Protein AF-A0A6P0F9R2-F1 (afdb_monomer)

Structure (mmCIF, N/CA/C/O backbone):
data_AF-A0A6P0F9R2-F1
#
_entry.id   AF-A0A6P0F9R2-F1
#
loop_
_atom_site.group_PDB
_atom_site.id
_atom_site.type_symbol
_atom_site.label_atom_id
_atom_site.label_alt_id
_atom_site.label_comp_id
_atom_site.label_asym_id
_atom_site.label_entity_id
_atom_site.label_seq_id
_atom_site.pdbx_PDB_ins_code
_atom_site.Cartn_x
_atom_site.Cartn_y
_atom_site.Cartn_z
_atom_site.occupancy
_atom_site.B_iso_or_equiv
_atom_site.auth_seq_id
_atom_site.auth_comp_id
_atom_site.auth_asym_id
_atom_site.auth_atom_id
_atom_site.pdbx_PDB_model_num
ATOM 1 N N . MET A 1 1 ? -50.402 -10.531 86.446 1.00 68.25 1 MET A N 1
ATOM 2 C CA . MET A 1 1 ? -49.318 -9.694 85.875 1.00 68.25 1 MET A CA 1
ATOM 3 C C . MET A 1 1 ? -48.440 -10.462 84.890 1.00 68.25 1 MET A C 1
ATOM 5 O O . MET A 1 1 ? -48.240 -9.962 83.794 1.00 68.25 1 MET A O 1
ATOM 9 N N . VAL A 1 2 ? -47.993 -11.680 85.220 1.00 80.75 2 VAL A N 1
ATOM 10 C CA . VAL A 1 2 ? -47.075 -12.491 84.389 1.00 80.75 2 VAL A CA 1
ATOM 11 C C . VAL A 1 2 ? -47.591 -12.776 82.965 1.00 80.75 2 VAL A C 1
ATOM 13 O O . VAL A 1 2 ? -46.871 -12.558 82.000 1.00 80.75 2 VAL A O 1
ATOM 16 N N . THR A 1 3 ? -48.858 -13.164 82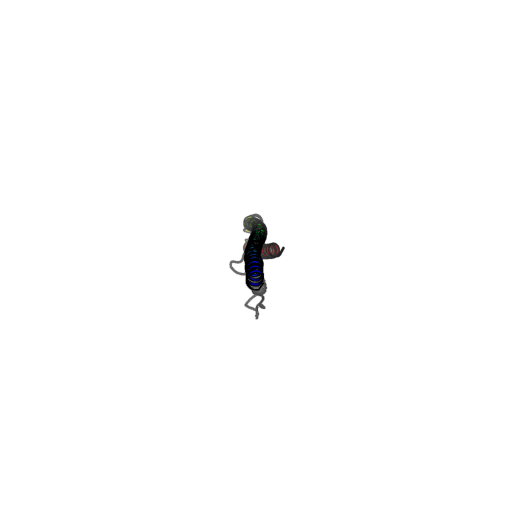.797 1.00 84.06 3 THR A N 1
ATOM 17 C CA . THR A 1 3 ? -49.457 -13.467 81.478 1.00 84.06 3 THR A CA 1
ATOM 18 C C . THR A 1 3 ? -49.502 -12.275 80.520 1.00 84.06 3 THR A C 1
ATOM 20 O O . THR A 1 3 ? -49.239 -12.437 79.334 1.00 84.06 3 THR A O 1
ATOM 23 N N . ARG A 1 4 ? -49.776 -11.059 81.015 1.00 82.69 4 ARG A N 1
ATOM 24 C CA . ARG A 1 4 ? -49.750 -9.839 80.182 1.00 82.69 4 ARG A CA 1
ATOM 25 C C . ARG A 1 4 ? -48.333 -9.503 79.707 1.00 82.69 4 ARG A C 1
ATOM 27 O O . ARG A 1 4 ? -48.173 -9.037 78.585 1.00 82.69 4 ARG A O 1
ATOM 34 N N . LEU A 1 5 ? -47.325 -9.774 80.539 1.00 85.88 5 LEU A N 1
ATOM 35 C CA . LEU A 1 5 ? -45.916 -9.564 80.203 1.00 85.88 5 LEU A CA 1
ATOM 36 C C . LEU A 1 5 ? -45.458 -10.514 79.083 1.00 85.88 5 LEU A C 1
ATOM 38 O O . LEU A 1 5 ? -44.793 -10.088 78.146 1.00 85.88 5 LEU A O 1
ATOM 42 N N . ILE A 1 6 ? -45.876 -11.783 79.147 1.00 89.12 6 ILE A N 1
ATOM 43 C CA . ILE A 1 6 ? -45.572 -12.800 78.127 1.00 89.12 6 ILE A CA 1
ATOM 44 C C . ILE A 1 6 ? -46.211 -12.439 76.779 1.00 89.12 6 ILE A C 1
ATOM 46 O O . ILE A 1 6 ? -45.550 -12.524 75.748 1.00 89.12 6 ILE A O 1
ATOM 50 N N . ILE A 1 7 ? -47.470 -11.987 76.779 1.00 90.19 7 ILE A N 1
ATOM 51 C CA . ILE A 1 7 ? -48.165 -11.565 75.551 1.00 90.19 7 ILE A CA 1
ATOM 52 C C . ILE A 1 7 ? -47.466 -10.356 74.912 1.00 90.19 7 ILE A C 1
ATOM 54 O O . ILE A 1 7 ? -47.269 -10.337 73.701 1.00 90.19 7 ILE A O 1
ATOM 58 N N . LEU A 1 8 ? -47.044 -9.371 75.712 1.00 92.06 8 LEU A N 1
ATOM 59 C CA . LEU A 1 8 ? -46.283 -8.216 75.222 1.00 92.06 8 LEU A CA 1
ATOM 60 C C . LEU A 1 8 ? -44.946 -8.627 74.594 1.00 92.06 8 LEU A C 1
ATOM 62 O O . LEU A 1 8 ? -44.629 -8.173 73.500 1.00 92.06 8 LEU A O 1
ATOM 66 N N . LEU A 1 9 ? -44.191 -9.518 75.241 1.00 92.19 9 LEU A N 1
ATOM 67 C CA . LEU A 1 9 ? -42.925 -10.022 74.700 1.00 92.19 9 LEU A CA 1
ATOM 68 C C . LEU A 1 9 ? -43.124 -10.808 73.397 1.00 92.19 9 LEU A C 1
ATOM 70 O O . LEU A 1 9 ? -42.348 -10.637 72.461 1.00 92.19 9 LEU A O 1
ATOM 74 N N . ALA A 1 10 ? -44.183 -11.616 73.305 1.00 91.50 10 ALA A N 1
ATOM 75 C CA . ALA A 1 10 ? -44.520 -12.343 72.084 1.00 91.50 10 ALA A CA 1
ATOM 76 C C . ALA A 1 10 ? -44.894 -11.394 70.931 1.00 91.50 10 ALA A C 1
ATOM 78 O O . ALA A 1 10 ? -44.430 -11.579 69.808 1.00 91.50 10 ALA A O 1
ATOM 79 N N . LEU A 1 11 ? -45.674 -10.343 71.207 1.00 93.00 11 LEU A N 1
ATOM 80 C CA . LEU A 1 11 ? -46.020 -9.325 70.211 1.00 93.00 11 LEU A CA 1
ATOM 81 C C . LEU A 1 11 ? -44.785 -8.561 69.726 1.00 93.00 11 LEU A C 1
ATOM 83 O O . LEU A 1 11 ? -44.636 -8.354 68.525 1.00 93.00 11 LEU A O 1
ATOM 87 N N . ILE A 1 12 ? -43.877 -8.195 70.635 1.00 93.38 12 ILE A N 1
ATOM 88 C CA . ILE A 1 12 ? -42.609 -7.542 70.282 1.00 93.38 12 ILE A CA 1
ATOM 89 C C . ILE A 1 12 ? -41.758 -8.464 69.403 1.00 93.38 12 ILE A C 1
ATOM 91 O O . ILE A 1 12 ? -41.246 -8.020 68.380 1.00 93.38 12 ILE A O 1
ATOM 95 N N . ALA A 1 13 ? -41.642 -9.748 69.752 1.00 93.00 13 ALA A N 1
ATOM 96 C CA . ALA A 1 13 ? -40.871 -10.712 68.969 1.00 93.00 13 ALA A CA 1
ATOM 97 C C . ALA A 1 13 ? -41.421 -10.883 67.543 1.00 93.00 13 ALA A C 1
ATOM 99 O O . ALA A 1 13 ? -40.647 -10.913 66.588 1.00 93.00 13 ALA A O 1
ATOM 100 N N . VAL A 1 14 ? -42.748 -10.935 67.384 1.00 93.88 14 VAL A N 1
ATOM 101 C CA . VAL A 1 14 ? -43.397 -10.999 66.064 1.00 93.88 14 VAL A CA 1
ATOM 102 C C . VAL A 1 14 ? -43.138 -9.726 65.257 1.00 93.88 14 VAL A C 1
ATOM 104 O O . VAL A 1 14 ? -42.833 -9.807 64.069 1.00 93.88 14 VAL A O 1
ATOM 107 N N . LEU A 1 15 ? -43.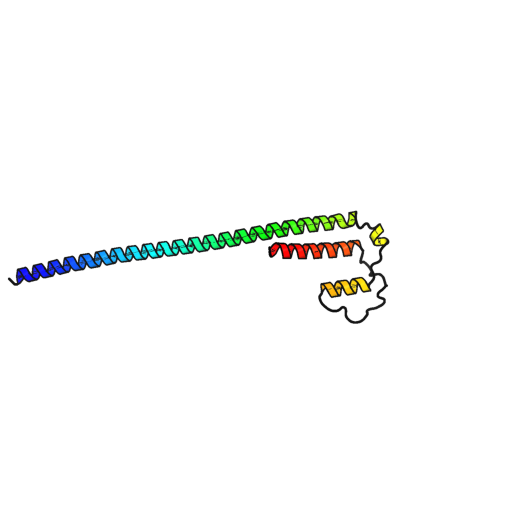219 -8.557 65.892 1.00 94.81 15 LEU A N 1
ATOM 108 C CA . LEU A 1 15 ? -43.036 -7.269 65.224 1.00 94.81 15 LEU A CA 1
ATOM 109 C C . LEU A 1 15 ? -41.582 -7.083 64.760 1.00 94.81 15 LEU A C 1
ATOM 111 O O . LEU A 1 15 ? -41.343 -6.724 63.610 1.00 94.81 15 LEU A O 1
ATOM 115 N N . VAL A 1 16 ? -40.612 -7.429 65.611 1.00 93.94 16 VAL A N 1
ATOM 116 C CA . VAL A 1 16 ? -39.181 -7.414 65.267 1.00 93.94 16 VAL A CA 1
ATOM 117 C C . VAL A 1 16 ? -38.865 -8.440 64.177 1.00 93.94 16 VAL A C 1
ATOM 119 O O . VAL A 1 16 ? -38.200 -8.102 63.201 1.00 93.94 16 VAL A O 1
ATOM 122 N N . GLY A 1 17 ? -39.376 -9.671 64.293 1.00 92.69 17 GLY A N 1
ATOM 123 C CA . GLY A 1 17 ? -39.189 -10.706 63.272 1.00 92.69 17 GLY A CA 1
ATOM 124 C C . GLY A 1 17 ? -39.763 -10.303 61.909 1.00 92.69 17 GLY A C 1
ATOM 125 O O . GLY A 1 17 ? -39.122 -10.527 60.883 1.00 92.69 17 GLY A O 1
ATOM 126 N N . GLY A 1 18 ? -40.929 -9.648 61.899 1.00 91.31 18 GLY A N 1
ATOM 127 C CA . GLY A 1 18 ? -41.546 -9.096 60.693 1.00 91.31 18 GLY A CA 1
ATOM 128 C C . GLY A 1 18 ? -40.704 -7.998 60.039 1.00 91.31 18 GLY A C 1
ATOM 129 O O . GLY A 1 18 ? -40.484 -8.049 58.828 1.00 91.31 18 GLY A O 1
ATOM 130 N N . CYS A 1 19 ? -40.177 -7.053 60.827 1.00 93.19 19 CYS A N 1
ATOM 131 C CA . CYS A 1 19 ? -39.286 -6.005 60.323 1.00 93.19 19 CYS A CA 1
ATOM 132 C C . CYS A 1 19 ? -37.999 -6.583 59.717 1.00 93.19 19 CYS A C 1
ATOM 134 O O . CYS A 1 19 ? -37.646 -6.224 58.598 1.00 93.19 19 CYS A O 1
ATOM 136 N N . VAL A 1 20 ? -37.340 -7.524 60.404 1.00 93.06 20 VAL A N 1
ATOM 137 C CA . VAL A 1 20 ? -36.103 -8.159 59.910 1.00 93.06 20 VAL A CA 1
ATOM 138 C C . VAL A 1 20 ? -36.354 -8.932 58.613 1.00 93.06 20 VAL A C 1
ATOM 140 O O . VAL A 1 20 ? -35.566 -8.836 57.674 1.00 93.06 20 VAL A O 1
ATOM 143 N N . TRP A 1 21 ? -37.467 -9.666 58.521 1.00 93.69 21 TRP A N 1
ATOM 144 C CA . TRP A 1 21 ? -37.830 -10.384 57.297 1.00 93.69 21 TRP A CA 1
ATOM 145 C C . TRP A 1 21 ? -38.107 -9.431 56.128 1.00 93.69 21 TRP A C 1
ATOM 147 O O . TRP A 1 21 ? -37.675 -9.683 55.001 1.00 93.69 21 TRP A O 1
ATOM 157 N N . GLN A 1 22 ? -38.799 -8.318 56.385 1.00 93.88 22 GLN A N 1
ATOM 158 C CA . GLN A 1 22 ? -39.059 -7.303 55.369 1.00 93.88 22 GLN A CA 1
ATOM 159 C C . GLN A 1 22 ? -37.762 -6.629 54.905 1.00 93.88 22 GLN A C 1
ATOM 161 O O . GLN A 1 22 ? -37.550 -6.511 53.698 1.00 93.88 22 GLN A O 1
ATOM 166 N N . GLU A 1 23 ? -36.882 -6.235 55.827 1.00 92.69 23 GLU A N 1
ATOM 167 C CA . GLU A 1 23 ? -35.576 -5.656 55.498 1.00 92.69 23 GLU A CA 1
ATOM 168 C C . GLU A 1 23 ? -34.717 -6.625 54.685 1.00 92.69 23 GLU A C 1
ATOM 170 O O . GLU A 1 23 ? -34.163 -6.227 53.663 1.00 92.69 23 GLU A O 1
ATOM 175 N N . GLN A 1 24 ? -34.668 -7.907 55.061 1.00 92.69 24 GLN A N 1
ATOM 176 C CA . GLN A 1 24 ? -33.954 -8.924 54.286 1.00 92.69 24 GLN A CA 1
ATOM 177 C C . GLN A 1 24 ? -34.511 -9.070 52.871 1.00 92.69 24 GLN A C 1
ATOM 179 O O . GLN A 1 24 ? -33.738 -9.128 51.918 1.00 92.69 24 GLN A O 1
ATOM 184 N N . ARG A 1 25 ? -35.839 -9.098 52.700 1.00 94.00 25 ARG A N 1
ATOM 185 C CA . ARG A 1 25 ? -36.447 -9.187 51.363 1.00 94.00 25 ARG A CA 1
ATOM 186 C C . ARG A 1 25 ? -36.164 -7.956 50.513 1.00 94.00 25 ARG A C 1
ATOM 188 O O . ARG A 1 25 ? -35.896 -8.096 49.322 1.00 94.00 25 ARG A O 1
ATOM 195 N N . VAL A 1 26 ? -36.235 -6.766 51.105 1.00 93.56 26 VAL A N 1
ATOM 196 C CA . VAL A 1 26 ? -35.939 -5.509 50.406 1.00 93.56 26 VAL A CA 1
ATOM 197 C C . VAL A 1 26 ? -34.460 -5.440 50.040 1.00 93.56 26 VAL A C 1
ATOM 199 O O . VAL A 1 26 ? -34.141 -5.102 48.904 1.00 93.56 26 VAL A O 1
ATOM 202 N N . SER A 1 27 ? -33.570 -5.818 50.957 1.00 92.06 27 SER A N 1
ATOM 203 C CA . SER A 1 27 ? -32.127 -5.844 50.724 1.00 92.06 27 SER A CA 1
ATOM 204 C C . SER A 1 27 ? -31.746 -6.853 49.640 1.00 92.06 27 SER A C 1
ATOM 206 O O . SER A 1 27 ? -31.005 -6.502 48.728 1.00 92.06 27 SER A O 1
ATOM 208 N N . ALA A 1 28 ? -32.320 -8.060 49.659 1.00 93.19 28 ALA A N 1
ATOM 209 C CA . ALA A 1 28 ? -32.119 -9.049 48.601 1.00 93.19 28 ALA A CA 1
ATOM 210 C C . ALA A 1 28 ? -32.600 -8.524 47.235 1.00 93.19 28 ALA A C 1
ATOM 212 O O . ALA A 1 28 ? -31.869 -8.587 46.253 1.00 93.19 28 ALA A O 1
ATOM 213 N N . ALA A 1 29 ? -33.785 -7.904 47.178 1.00 91.62 29 ALA A N 1
ATOM 214 C CA . ALA A 1 29 ? -34.297 -7.313 45.940 1.00 91.62 29 ALA A CA 1
ATOM 215 C C . ALA A 1 29 ? -33.442 -6.133 45.435 1.00 91.62 29 ALA A C 1
ATOM 217 O O . ALA A 1 29 ? -33.338 -5.913 44.228 1.00 91.62 29 ALA A O 1
ATOM 218 N N . GLN A 1 30 ? -32.838 -5.357 46.340 1.00 93.81 30 GLN A N 1
ATOM 219 C CA . GLN A 1 30 ? -31.889 -4.298 45.988 1.00 93.81 30 GLN A CA 1
ATOM 220 C C . GLN A 1 30 ? -30.591 -4.884 45.429 1.00 93.81 30 GLN A C 1
ATOM 222 O O . GLN A 1 30 ? -30.146 -4.438 44.376 1.00 93.81 30 GLN A O 1
ATOM 227 N N . GLN A 1 31 ? -30.042 -5.923 46.062 1.00 93.62 31 GLN A N 1
ATOM 228 C CA . GLN A 1 31 ? -28.849 -6.624 45.581 1.00 93.62 31 GLN A CA 1
ATOM 229 C C . GLN A 1 31 ? -29.066 -7.233 44.192 1.00 93.62 31 GLN A C 1
ATOM 231 O O . GLN A 1 31 ? -28.227 -7.044 43.315 1.00 93.62 31 GLN A O 1
ATOM 236 N N . ASP A 1 32 ? -30.210 -7.879 43.954 1.00 93.38 32 ASP A N 1
ATOM 237 C CA . ASP A 1 32 ? -30.557 -8.434 42.641 1.00 93.38 32 ASP A CA 1
ATOM 238 C C . ASP A 1 32 ? -30.672 -7.337 41.576 1.00 93.38 32 ASP A C 1
ATOM 240 O O . ASP A 1 32 ? -30.190 -7.491 40.451 1.00 93.38 32 ASP A O 1
ATOM 244 N N . ARG A 1 33 ? -31.279 -6.192 41.922 1.00 93.31 33 ARG A N 1
ATOM 245 C CA . ARG A 1 33 ? -31.345 -5.032 41.022 1.00 93.31 33 ARG A CA 1
ATOM 246 C C . ARG A 1 33 ? -29.965 -4.464 40.731 1.00 93.31 33 ARG A C 1
ATOM 248 O O . ARG A 1 33 ? -29.689 -4.150 39.576 1.00 93.31 33 ARG A O 1
ATOM 255 N N . ASP A 1 34 ? -29.117 -4.324 41.740 1.00 95.06 34 ASP A N 1
ATOM 256 C CA . ASP A 1 34 ? -27.769 -3.790 41.575 1.00 95.06 34 ASP A CA 1
ATOM 257 C C . ASP A 1 34 ? -26.903 -4.732 40.741 1.00 95.06 34 ASP A C 1
ATOM 259 O O . ASP A 1 34 ? -26.212 -4.268 39.832 1.00 95.06 34 ASP A O 1
ATOM 263 N N . ALA A 1 35 ? -27.009 -6.044 40.961 1.00 94.81 35 ALA A N 1
ATOM 264 C CA . ALA A 1 35 ? -26.361 -7.067 40.148 1.00 94.81 35 ALA A CA 1
ATOM 265 C C . ALA A 1 35 ? -26.855 -7.026 38.694 1.00 94.81 35 ALA A C 1
ATOM 267 O O . ALA A 1 35 ? -26.045 -7.014 37.768 1.00 94.81 35 ALA A O 1
ATOM 268 N N . ALA A 1 36 ? -28.168 -6.9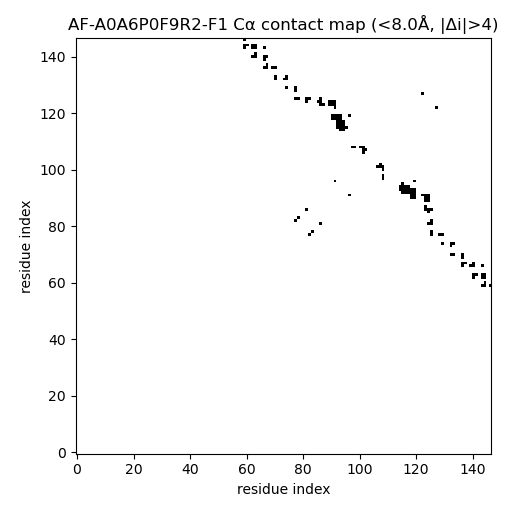10 38.470 1.00 94.06 36 ALA A N 1
ATOM 269 C CA . ALA A 1 36 ? -28.736 -6.781 37.129 1.00 94.06 36 ALA A CA 1
ATOM 270 C C . ALA A 1 36 ? -28.291 -5.484 36.430 1.00 94.06 36 ALA A C 1
ATOM 272 O O . ALA A 1 36 ? -27.980 -5.490 35.239 1.00 94.06 36 ALA A O 1
ATOM 273 N N . LEU A 1 37 ? -28.217 -4.366 37.161 1.00 95.75 37 LEU A N 1
ATOM 274 C CA . LEU A 1 37 ? -27.710 -3.096 36.639 1.00 95.75 37 LEU A CA 1
ATOM 275 C C . LEU A 1 37 ? -26.211 -3.168 36.333 1.00 95.75 37 LEU A C 1
ATOM 277 O O . LEU A 1 37 ? -25.772 -2.596 35.337 1.00 95.75 37 LEU A O 1
ATOM 281 N N . GLN A 1 38 ? -25.422 -3.861 37.155 1.00 94.00 38 GLN A N 1
ATOM 282 C CA . GLN A 1 38 ? -24.003 -4.101 36.892 1.00 94.00 38 GLN A CA 1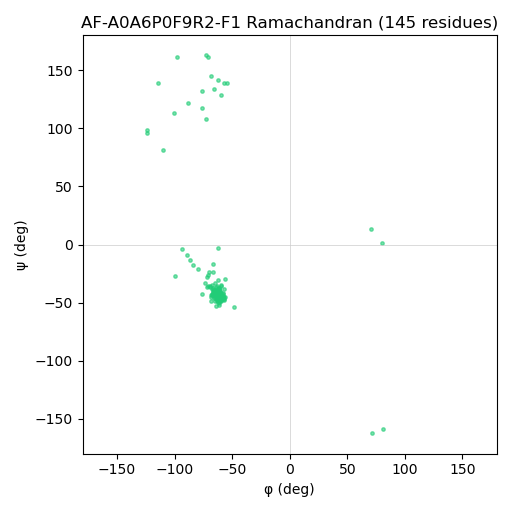
ATOM 283 C C . GLN A 1 38 ? -23.805 -4.970 35.649 1.00 94.00 38 GLN A C 1
ATOM 285 O O . GLN A 1 38 ? -23.060 -4.561 34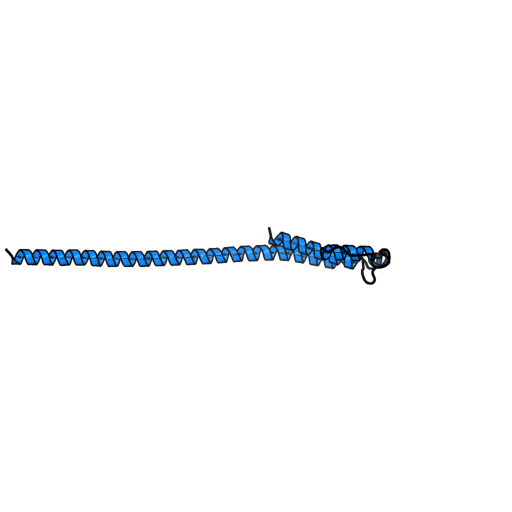.762 1.00 94.00 38 GLN A O 1
ATOM 290 N N . ALA A 1 39 ? -24.520 -6.091 35.537 1.00 94.06 39 ALA A N 1
ATOM 291 C CA . ALA A 1 39 ? -24.472 -6.966 34.368 1.00 94.06 39 ALA A CA 1
ATOM 292 C C . ALA A 1 39 ? -24.899 -6.226 33.091 1.00 94.06 39 ALA A C 1
ATOM 294 O O . ALA A 1 39 ? -24.247 -6.335 32.056 1.00 94.06 39 ALA A O 1
ATOM 295 N N . LYS A 1 40 ? -25.948 -5.394 33.174 1.00 95.19 40 LYS A N 1
ATOM 296 C CA . LYS A 1 40 ? -26.368 -4.539 32.059 1.00 95.19 40 LYS A CA 1
ATOM 297 C C . LYS A 1 40 ? -25.263 -3.562 31.650 1.00 95.19 40 LYS A C 1
ATOM 299 O O . LYS A 1 40 ? -24.965 -3.462 30.465 1.00 95.19 40 LYS A O 1
ATOM 304 N N . ARG A 1 41 ? -24.645 -2.860 32.608 1.00 93.69 41 ARG A N 1
ATOM 305 C CA . ARG A 1 41 ? -23.543 -1.921 32.328 1.00 93.69 41 ARG A CA 1
ATOM 306 C C . ARG A 1 41 ? -22.335 -2.622 31.711 1.00 93.69 41 ARG A C 1
ATOM 308 O O . ARG A 1 41 ? -21.723 -2.065 30.809 1.00 93.69 41 ARG A O 1
ATOM 315 N N . GLN A 1 42 ? -22.005 -3.826 32.177 1.00 93.00 42 GLN A N 1
ATOM 316 C CA . GLN A 1 42 ? -20.935 -4.641 31.598 1.00 93.00 42 GLN A CA 1
ATOM 317 C C . GLN A 1 42 ? -21.254 -5.021 30.150 1.00 93.00 42 GLN A C 1
ATOM 319 O O . GLN A 1 42 ? -20.442 -4.760 29.271 1.00 93.00 42 GLN A O 1
ATOM 324 N N . ALA A 1 43 ? -22.463 -5.518 29.880 1.00 91.94 43 ALA A N 1
ATOM 325 C CA . ALA A 1 43 ? -22.888 -5.862 28.525 1.00 91.94 43 ALA A CA 1
ATOM 326 C C . ALA A 1 43 ? -22.923 -4.641 27.583 1.00 91.94 43 ALA A C 1
ATOM 328 O O . ALA A 1 43 ? -22.545 -4.741 26.416 1.00 91.94 43 ALA A O 1
ATOM 329 N N . GLU A 1 44 ? -23.357 -3.474 28.070 1.00 93.62 44 GLU A N 1
ATOM 330 C CA . GLU A 1 44 ? -23.314 -2.221 27.304 1.00 93.62 44 GLU A CA 1
ATOM 331 C C . GLU A 1 44 ? -21.871 -1.795 27.004 1.00 93.62 44 GLU A C 1
ATOM 333 O O . GLU A 1 44 ? -21.568 -1.473 25.857 1.00 93.62 44 GLU A O 1
ATOM 338 N N . ALA A 1 45 ? -20.972 -1.869 27.990 1.00 89.38 45 ALA A N 1
ATOM 339 C CA . ALA A 1 45 ? -19.558 -1.552 27.807 1.00 89.38 45 ALA A CA 1
ATOM 340 C C . ALA A 1 45 ? -18.859 -2.512 26.828 1.00 89.38 45 ALA A C 1
ATOM 342 O O . ALA A 1 45 ? -18.104 -2.064 25.966 1.00 89.38 45 ALA A O 1
ATOM 343 N N . GLU A 1 46 ? -19.133 -3.817 26.912 1.00 89.81 46 GLU A N 1
ATOM 344 C CA . GLU A 1 46 ? -18.617 -4.824 25.976 1.00 89.81 46 GLU A CA 1
ATOM 345 C C . GLU A 1 46 ? -19.119 -4.577 24.552 1.00 89.81 46 GLU A C 1
ATOM 347 O O . GLU A 1 46 ? -18.330 -4.564 23.605 1.00 89.81 46 GLU A O 1
ATOM 352 N N . ARG A 1 47 ? -20.423 -4.314 24.391 1.00 90.75 47 ARG A N 1
ATOM 353 C CA . ARG A 1 47 ? -21.021 -3.975 23.093 1.00 90.75 47 ARG A CA 1
ATOM 354 C C . ARG A 1 47 ? -20.387 -2.718 22.504 1.00 90.75 47 ARG A C 1
ATOM 356 O O . ARG A 1 47 ? -20.060 -2.698 21.319 1.00 90.75 47 ARG A O 1
ATOM 363 N N . ASP A 1 48 ? -20.241 -1.667 23.303 1.00 88.19 48 ASP A N 1
ATOM 364 C CA . ASP A 1 48 ? -19.709 -0.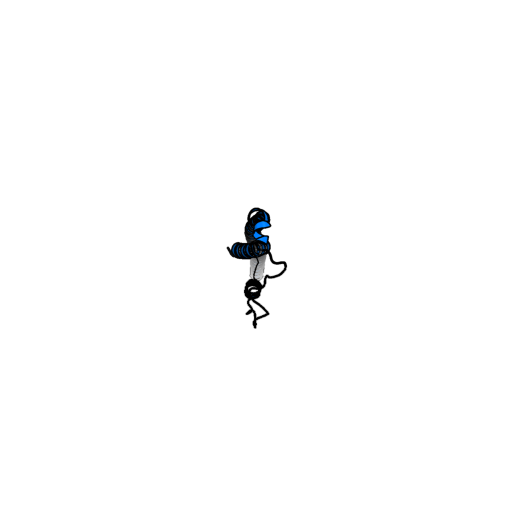387 22.837 1.00 88.19 48 ASP A CA 1
ATOM 365 C C . ASP A 1 48 ? -18.218 -0.504 22.491 1.00 88.19 48 ASP A C 1
ATOM 367 O O . ASP A 1 48 ? -17.783 0.028 21.468 1.00 88.19 48 ASP A O 1
ATOM 371 N N . SER A 1 49 ? -17.459 -1.296 23.255 1.00 74.38 49 SER A N 1
ATOM 372 C CA . SER A 1 49 ? -16.079 -1.667 22.928 1.00 74.38 49 SER A CA 1
ATOM 373 C C . SER A 1 49 ? -15.987 -2.432 21.600 1.00 74.38 49 SER A C 1
ATOM 375 O O . SER A 1 49 ? -15.223 -2.043 20.712 1.00 74.38 49 SER A O 1
ATOM 377 N N . ALA A 1 50 ? -16.822 -3.458 21.400 1.00 76.25 50 ALA A N 1
ATOM 378 C CA . ALA A 1 50 ? -16.857 -4.238 20.162 1.00 76.25 50 ALA A CA 1
ATOM 379 C C . ALA A 1 50 ? -17.249 -3.383 18.943 1.00 76.25 50 ALA A C 1
ATOM 381 O O . ALA A 1 50 ? -16.664 -3.506 17.861 1.00 76.25 50 ALA A O 1
ATOM 382 N N . ARG A 1 51 ? -18.209 -2.468 19.117 1.00 74.81 51 ARG A N 1
ATOM 383 C CA . ARG A 1 51 ? -18.636 -1.529 18.073 1.00 74.81 51 ARG A CA 1
ATOM 384 C C . ARG A 1 51 ? -17.533 -0.532 17.720 1.00 74.81 51 ARG A C 1
ATOM 386 O O . ARG A 1 51 ? -17.311 -0.272 16.535 1.00 74.81 51 ARG A O 1
ATOM 393 N N . GLY A 1 52 ? -16.834 -0.008 18.727 1.00 72.62 52 GLY A N 1
ATOM 394 C CA . GLY A 1 52 ? -15.675 0.864 18.549 1.00 72.62 52 GLY A CA 1
ATOM 395 C C . GLY A 1 52 ? -14.559 0.164 17.775 1.00 72.62 52 GLY A C 1
ATOM 396 O O . GLY A 1 52 ? -14.095 0.687 16.766 1.00 72.62 52 GLY A O 1
ATOM 397 N N . SER A 1 53 ? -14.207 -1.061 18.179 1.00 67.62 53 SER A N 1
ATOM 398 C CA . SER A 1 53 ? -13.205 -1.883 17.492 1.00 67.62 53 SER A CA 1
ATOM 399 C C . SER A 1 53 ? -13.575 -2.139 16.028 1.00 67.62 53 SER A C 1
ATOM 401 O O . SER A 1 53 ? -12.756 -1.908 15.143 1.00 67.62 53 SER A O 1
ATOM 403 N N . THR A 1 54 ? -14.827 -2.517 15.752 1.00 72.06 54 THR A N 1
ATOM 404 C CA . THR A 1 54 ? -15.294 -2.772 14.378 1.00 72.06 54 THR A CA 1
ATOM 405 C C . THR A 1 54 ? -15.228 -1.511 13.514 1.00 72.06 54 THR A C 1
ATOM 407 O O . THR A 1 54 ? -14.758 -1.571 12.384 1.00 72.06 54 THR A O 1
ATOM 410 N N . THR A 1 55 ? -15.645 -0.359 14.049 1.00 70.44 55 THR A N 1
ATOM 411 C CA . THR A 1 55 ? -15.630 0.919 13.312 1.00 70.44 55 THR A CA 1
ATOM 412 C C . THR A 1 55 ? -14.211 1.325 12.921 1.00 70.44 55 THR A C 1
ATOM 414 O O . THR A 1 55 ? -13.969 1.688 11.772 1.00 70.44 55 THR A O 1
ATOM 417 N N . VAL A 1 56 ? -13.262 1.214 13.857 1.00 69.31 56 VAL A N 1
ATOM 418 C CA . VAL A 1 56 ? -11.842 1.488 13.591 1.00 69.31 56 VAL A CA 1
ATOM 419 C C . VAL A 1 56 ? -11.296 0.516 12.546 1.00 69.31 56 VAL A C 1
ATOM 421 O O . VAL A 1 56 ? -10.572 0.936 11.644 1.00 69.31 56 VAL A O 1
ATOM 424 N N . VAL A 1 57 ? -11.683 -0.764 12.630 1.00 70.12 57 VAL A N 1
ATOM 425 C CA . VAL A 1 57 ? -11.258 -1.782 11.666 1.00 70.12 57 VAL A CA 1
ATOM 426 C C . VAL A 1 57 ? -11.723 -1.461 10.253 1.00 70.12 57 VAL A C 1
ATOM 428 O O . VAL A 1 57 ? -10.908 -1.432 9.334 1.00 70.12 57 VAL A O 1
ATOM 431 N N . THR A 1 58 ? -13.009 -1.168 10.074 1.00 74.31 58 THR A N 1
ATOM 432 C CA . THR A 1 58 ? -13.554 -0.814 8.760 1.00 74.31 58 THR A CA 1
ATOM 433 C C . THR A 1 58 ? -12.875 0.433 8.195 1.00 74.31 58 THR A C 1
ATOM 435 O O . THR A 1 58 ? -12.439 0.420 7.047 1.00 74.31 58 THR A O 1
ATOM 438 N N . GLN A 1 59 ? -12.684 1.475 9.011 1.00 67.75 59 GLN A N 1
ATOM 439 C CA . GLN A 1 59 ? -12.093 2.729 8.545 1.00 67.75 59 GLN A CA 1
ATOM 440 C C . GLN A 1 59 ? -10.662 2.558 8.013 1.00 67.75 59 GLN A C 1
ATOM 442 O O . GLN A 1 59 ? -10.333 3.128 6.971 1.00 67.75 59 GLN A O 1
ATOM 447 N N . TYR A 1 60 ? -9.797 1.791 8.690 1.00 72.56 60 TYR A N 1
ATOM 448 C CA . TYR A 1 60 ? -8.438 1.594 8.174 1.00 72.56 60 TYR A CA 1
ATOM 449 C C . TYR A 1 60 ? -8.429 0.710 6.920 1.00 72.56 60 TYR A C 1
ATOM 451 O O . TYR A 1 60 ? -7.624 0.959 6.020 1.00 72.56 60 TYR A O 1
ATOM 459 N N . VAL A 1 61 ? -9.308 -0.301 6.832 1.00 78.12 61 VAL A N 1
ATOM 460 C CA . VAL A 1 61 ? -9.408 -1.175 5.649 1.00 78.12 61 VAL A CA 1
ATOM 461 C C . VAL A 1 61 ? -9.777 -0.351 4.417 1.00 78.12 61 VAL A C 1
ATOM 463 O O . VAL A 1 61 ? -9.104 -0.472 3.392 1.00 78.12 61 VAL A O 1
ATOM 466 N N . ASP A 1 62 ? -10.756 0.547 4.542 1.00 82.75 62 ASP A N 1
ATOM 467 C CA . ASP A 1 62 ? -11.195 1.417 3.447 1.00 82.75 62 ASP A CA 1
ATOM 468 C C . ASP A 1 62 ? -10.055 2.323 2.950 1.00 82.75 62 ASP A C 1
ATOM 470 O O . ASP A 1 62 ? -9.802 2.424 1.746 1.00 82.75 62 ASP A O 1
ATOM 474 N N . ARG A 1 63 ? -9.290 2.941 3.865 1.00 85.56 63 ARG A N 1
ATOM 475 C CA . ARG A 1 63 ? -8.138 3.785 3.486 1.00 85.56 63 ARG A CA 1
ATOM 476 C C . ARG A 1 63 ? -7.046 2.996 2.767 1.00 85.56 63 ARG A C 1
ATOM 478 O O . ARG A 1 63 ? -6.462 3.492 1.805 1.00 85.56 63 ARG A O 1
ATOM 485 N N . VAL A 1 64 ? -6.764 1.772 3.214 1.00 91.62 64 VAL A N 1
ATOM 486 C CA . VAL A 1 64 ? -5.779 0.894 2.564 1.00 91.62 64 VAL A CA 1
ATOM 487 C C . VAL A 1 64 ? -6.241 0.486 1.170 1.00 91.62 64 VAL A C 1
ATOM 489 O O . VAL A 1 64 ? -5.423 0.445 0.249 1.00 91.62 64 VAL A O 1
ATOM 492 N N . GLN A 1 65 ? -7.532 0.197 0.997 1.00 92.06 65 GLN A N 1
ATOM 493 C CA . GLN A 1 65 ? -8.086 -0.183 -0.298 1.00 92.06 65 GLN A CA 1
ATOM 494 C C . GLN A 1 65 ? -7.912 0.938 -1.329 1.00 92.06 65 GLN A C 1
ATOM 496 O O . GLN A 1 65 ? -7.398 0.671 -2.414 1.00 92.06 65 GLN A O 1
ATOM 501 N N . ILE A 1 66 ? -8.220 2.188 -0.965 1.00 94.06 66 ILE A N 1
ATOM 502 C CA . ILE A 1 66 ? -8.033 3.355 -1.846 1.00 94.06 66 ILE A CA 1
ATOM 503 C C . ILE A 1 66 ? -6.576 3.463 -2.322 1.00 94.06 66 ILE A C 1
ATOM 505 O O . ILE A 1 66 ? -6.315 3.654 -3.510 1.00 94.06 66 ILE A O 1
ATOM 509 N N . VAL A 1 67 ? -5.609 3.296 -1.413 1.00 95.75 67 VAL A N 1
ATOM 510 C CA . VAL A 1 67 ? -4.180 3.331 -1.767 1.00 95.75 67 VAL A CA 1
ATOM 511 C C . VAL A 1 67 ? -3.816 2.209 -2.741 1.00 95.75 67 VAL A C 1
ATOM 513 O O . VAL A 1 67 ? -3.097 2.445 -3.712 1.00 95.75 67 VAL A O 1
ATOM 516 N N . ARG A 1 68 ? -4.316 0.989 -2.515 1.00 95.00 68 ARG A N 1
ATOM 517 C CA . ARG A 1 68 ? -4.041 -0.153 -3.401 1.00 95.00 68 ARG A CA 1
ATOM 518 C C . ARG A 1 68 ? -4.667 0.013 -4.782 1.00 95.00 68 ARG A C 1
ATOM 520 O O . ARG A 1 68 ? -4.045 -0.365 -5.770 1.00 95.00 68 ARG A O 1
ATOM 527 N N . GLU A 1 69 ? -5.863 0.586 -4.866 1.00 97.25 69 GLU A N 1
ATOM 528 C CA . GLU A 1 69 ? -6.524 0.890 -6.139 1.00 97.25 69 GLU A CA 1
ATOM 529 C C . GLU A 1 69 ? -5.754 1.949 -6.941 1.00 97.25 69 GLU A C 1
ATOM 531 O O . GLU A 1 69 ? -5.565 1.790 -8.153 1.00 97.25 69 GLU A O 1
ATOM 536 N N . ALA A 1 70 ? -5.238 2.982 -6.267 1.00 96.75 70 ALA A N 1
ATOM 537 C CA . ALA A 1 70 ? -4.357 3.970 -6.885 1.00 96.75 70 ALA A CA 1
ATOM 538 C C . ALA A 1 70 ? -3.055 3.324 -7.394 1.00 96.75 70 ALA A C 1
ATOM 540 O O . ALA A 1 70 ? -2.690 3.516 -8.553 1.00 96.75 70 ALA A O 1
ATOM 541 N N . GLY A 1 71 ? -2.408 2.486 -6.575 1.00 97.25 71 GLY A N 1
ATOM 542 C CA . GLY A 1 71 ? -1.219 1.725 -6.975 1.00 97.25 71 GLY A CA 1
ATOM 543 C C . GLY A 1 71 ? -1.466 0.838 -8.198 1.00 97.25 71 GLY A C 1
ATOM 544 O O . GLY A 1 71 ? -0.730 0.905 -9.177 1.00 97.25 71 GLY A O 1
ATOM 545 N N . ALA A 1 72 ? -2.569 0.084 -8.208 1.00 97.69 72 ALA A N 1
ATOM 546 C CA . ALA A 1 72 ? -2.950 -0.755 -9.344 1.00 97.69 72 ALA A CA 1
ATOM 547 C C . ALA A 1 72 ? -3.217 0.052 -10.625 1.00 97.69 72 ALA A C 1
ATOM 549 O O . ALA A 1 72 ? -3.013 -0.453 -11.729 1.00 97.69 72 ALA A O 1
ATOM 550 N N . THR A 1 73 ? -3.697 1.289 -10.499 1.00 98.19 73 THR A N 1
ATOM 551 C CA . THR A 1 73 ? -3.868 2.197 -11.640 1.00 98.19 73 THR A CA 1
ATOM 552 C C . THR A 1 73 ? -2.513 2.610 -12.204 1.00 98.19 73 THR A C 1
ATOM 554 O O . THR A 1 73 ? -2.278 2.413 -13.394 1.00 98.19 73 THR A O 1
ATOM 557 N N . ILE A 1 74 ? -1.586 3.045 -11.346 1.00 97.62 74 ILE A N 1
ATOM 558 C CA . ILE A 1 74 ? -0.217 3.406 -11.743 1.00 97.62 74 ILE A CA 1
ATOM 559 C C . ILE A 1 74 ? 0.468 2.228 -12.444 1.00 97.62 74 ILE A C 1
ATOM 561 O O . ILE A 1 74 ? 0.991 2.395 -13.542 1.00 97.62 74 ILE A O 1
ATOM 565 N N . THR A 1 75 ? 0.399 1.018 -11.881 1.00 97.38 75 THR A N 1
ATOM 566 C CA . THR A 1 75 ? 1.018 -0.175 -12.482 1.00 97.38 75 THR A CA 1
ATOM 567 C C . THR A 1 75 ? 0.474 -0.478 -13.886 1.00 97.38 75 THR A C 1
ATOM 569 O O . THR A 1 75 ? 1.233 -0.885 -14.766 1.00 97.38 75 THR A O 1
ATOM 572 N N . ARG A 1 76 ? -0.819 -0.231 -14.148 1.00 97.88 76 ARG A N 1
ATOM 573 C CA . ARG A 1 76 ? -1.414 -0.378 -15.494 1.00 97.88 76 ARG A CA 1
ATOM 574 C C . ARG A 1 76 ? -0.964 0.704 -16.473 1.00 97.88 76 ARG A C 1
ATOM 576 O O . ARG A 1 76 ? -0.935 0.453 -17.675 1.00 97.88 76 ARG A O 1
ATOM 583 N N . GLU A 1 77 ? -0.625 1.888 -15.978 1.00 97.88 77 GLU A N 1
ATOM 584 C CA . GLU A 1 77 ? -0.147 3.011 -16.785 1.00 97.88 77 GLU A CA 1
ATOM 585 C C . GLU A 1 77 ? 1.335 2.884 -17.168 1.00 97.88 77 GLU A C 1
ATOM 587 O O . GLU A 1 77 ? 1.758 3.460 -18.170 1.00 97.88 77 GLU A O 1
ATOM 592 N N . ILE A 1 78 ? 2.123 2.082 -16.442 1.00 98.06 78 ILE A N 1
ATOM 593 C CA . ILE A 1 78 ? 3.551 1.863 -16.728 1.00 98.06 78 ILE A CA 1
ATOM 594 C C . ILE A 1 78 ? 3.829 1.537 -18.201 1.00 98.06 78 ILE A C 1
ATOM 596 O O . ILE A 1 78 ? 4.618 2.265 -18.789 1.00 98.06 78 ILE A O 1
ATOM 600 N N . PRO A 1 79 ? 3.213 0.534 -18.857 1.00 96.38 79 PRO A N 1
ATOM 601 C CA . PRO A 1 79 ? 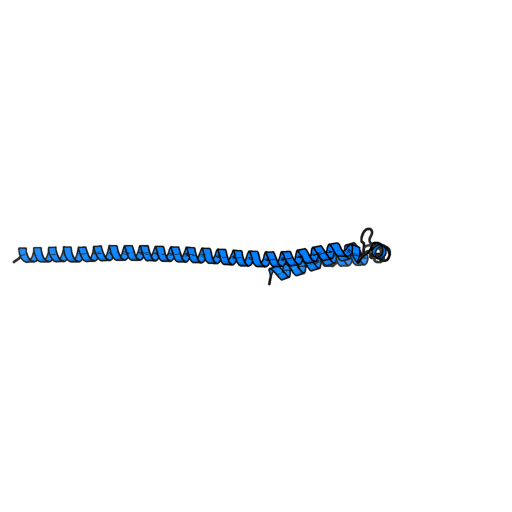3.519 0.237 -20.262 1.00 96.38 79 PRO A CA 1
ATOM 602 C C . PRO A 1 79 ? 3.095 1.346 -21.243 1.00 96.38 79 PRO A C 1
ATOM 604 O O . PRO A 1 79 ? 3.558 1.357 -22.386 1.00 96.38 79 PRO A O 1
ATOM 607 N N . ILE A 1 80 ? 2.225 2.273 -20.823 1.00 97.75 80 ILE A N 1
ATOM 608 C CA . ILE A 1 80 ? 1.799 3.428 -21.626 1.00 97.75 80 ILE A CA 1
ATOM 609 C C . ILE A 1 80 ? 2.909 4.487 -21.643 1.00 97.75 80 ILE A C 1
ATOM 611 O O . ILE A 1 80 ? 3.213 5.045 -22.698 1.00 97.75 80 ILE A O 1
ATOM 615 N N . TYR A 1 81 ? 3.542 4.738 -20.493 1.00 97.31 81 TYR A N 1
ATOM 616 C CA . TYR A 1 81 ? 4.548 5.797 -20.332 1.00 97.31 81 TYR A CA 1
ATOM 617 C C . TYR A 1 81 ? 5.999 5.294 -20.396 1.00 97.31 81 TYR A C 1
ATOM 619 O O . TYR A 1 81 ? 6.891 6.021 -20.832 1.00 97.31 81 TYR A O 1
ATOM 627 N N . VAL A 1 82 ? 6.238 4.034 -20.039 1.00 97.12 82 VAL A N 1
ATOM 628 C CA . VAL A 1 82 ? 7.501 3.301 -20.181 1.00 97.12 82 VAL A CA 1
ATOM 629 C C . VAL A 1 82 ? 7.310 2.247 -21.265 1.00 97.12 82 VAL A C 1
ATOM 631 O O . VAL A 1 82 ? 6.990 1.087 -21.025 1.00 97.12 82 VAL A O 1
ATOM 634 N N . THR A 1 83 ? 7.433 2.708 -22.505 1.00 97.50 83 THR A N 1
ATOM 635 C CA . THR A 1 83 ? 7.171 1.884 -23.691 1.00 97.50 83 THR A CA 1
ATOM 636 C C . THR A 1 83 ? 8.269 0.842 -23.928 1.00 97.50 83 THR A C 1
ATOM 638 O O . THR A 1 83 ? 9.411 1.022 -23.509 1.00 97.50 83 THR A O 1
ATOM 641 N N . GLN A 1 84 ? 7.983 -0.174 -24.748 1.00 95.69 84 GLN A N 1
ATOM 642 C CA . GLN A 1 84 ? 8.998 -1.140 -25.206 1.00 95.69 84 GLN A CA 1
ATOM 643 C C . GLN A 1 84 ? 10.199 -0.477 -25.904 1.00 95.69 84 GLN A C 1
ATOM 645 O O . GLN A 1 84 ? 11.314 -0.987 -25.846 1.00 95.69 84 GLN A O 1
ATOM 650 N N . LYS A 1 85 ? 9.999 0.680 -26.556 1.00 97.38 85 LYS A N 1
ATOM 651 C CA . LYS A 1 85 ? 11.103 1.458 -27.136 1.00 97.38 85 LYS A CA 1
ATOM 652 C C . LYS A 1 85 ? 12.021 2.019 -26.048 1.00 97.38 85 LYS A C 1
ATOM 654 O O . LYS A 1 85 ? 13.229 2.046 -26.248 1.00 97.38 85 LYS A O 1
ATOM 659 N N . ALA A 1 86 ? 11.457 2.476 -24.930 1.00 96.38 86 ALA A N 1
ATOM 660 C CA . ALA A 1 86 ? 12.235 2.944 -23.787 1.00 96.38 86 ALA A CA 1
ATOM 661 C C . ALA A 1 86 ? 12.983 1.780 -23.121 1.00 96.38 86 ALA A C 1
ATOM 663 O O . ALA A 1 86 ? 14.173 1.916 -22.854 1.00 96.38 86 ALA A O 1
ATOM 664 N N . ASP A 1 87 ? 12.328 0.625 -22.961 1.00 95.81 87 ASP A N 1
ATOM 665 C CA . ASP A 1 87 ? 12.970 -0.600 -22.467 1.00 95.81 87 ASP A CA 1
ATOM 666 C C . ASP A 1 87 ? 14.154 -1.024 -23.347 1.00 95.81 87 ASP A C 1
ATOM 668 O O . ASP A 1 87 ? 15.230 -1.320 -22.841 1.00 95.81 87 ASP A O 1
ATOM 672 N N . ALA A 1 88 ? 13.991 -1.002 -24.672 1.00 94.50 88 ALA A N 1
ATOM 673 C CA . ALA A 1 88 ? 15.061 -1.356 -25.605 1.00 94.50 88 ALA A CA 1
ATOM 674 C C . ALA A 1 88 ? 16.193 -0.314 -25.662 1.00 94.50 88 ALA A C 1
ATOM 676 O O . ALA A 1 88 ? 17.324 -0.649 -26.009 1.00 94.50 88 ALA A O 1
ATOM 677 N N . ALA A 1 89 ? 15.898 0.951 -25.354 1.00 95.44 89 ALA A N 1
ATOM 678 C CA . ALA A 1 89 ? 16.878 2.034 -25.355 1.00 95.44 89 ALA A CA 1
ATOM 679 C C . ALA A 1 89 ? 17.675 2.134 -24.042 1.00 95.44 89 ALA A C 1
ATOM 681 O O . ALA A 1 89 ? 18.718 2.786 -24.023 1.00 95.44 89 ALA A O 1
ATOM 682 N N . CYS A 1 90 ? 17.197 1.519 -22.955 1.00 94.50 90 CYS A N 1
ATOM 683 C CA . CYS A 1 90 ? 17.795 1.615 -21.627 1.00 94.50 90 CYS A CA 1
ATOM 684 C C . CYS A 1 90 ? 18.120 0.223 -21.074 1.00 94.50 90 CYS A C 1
ATOM 686 O O . CYS A 1 90 ? 17.263 -0.466 -20.525 1.00 94.50 90 CYS A O 1
ATOM 688 N N . ALA A 1 91 ? 19.384 -0.181 -21.202 1.00 94.56 91 ALA A N 1
ATOM 689 C CA . ALA A 1 91 ? 19.884 -1.379 -20.544 1.00 94.56 91 ALA A CA 1
ATOM 690 C C . ALA A 1 91 ? 20.107 -1.110 -19.050 1.00 94.56 91 ALA A C 1
ATOM 692 O O . ALA A 1 91 ? 20.741 -0.121 -18.679 1.00 94.56 91 ALA A O 1
ATOM 693 N N . ILE A 1 92 ? 19.615 -2.009 -18.200 1.00 97.19 92 ILE A N 1
ATOM 694 C CA . ILE A 1 92 ? 19.795 -1.928 -16.750 1.00 97.19 92 ILE A CA 1
ATOM 695 C C . ILE A 1 92 ? 21.098 -2.640 -16.366 1.00 97.19 92 ILE A C 1
ATOM 697 O O . ILE A 1 92 ? 21.215 -3.834 -16.645 1.00 97.19 92 ILE A O 1
ATOM 701 N N . PRO A 1 93 ? 22.064 -1.972 -15.710 1.00 96.56 93 PRO A N 1
ATOM 702 C CA . PRO A 1 93 ? 23.311 -2.614 -15.298 1.00 96.56 93 PRO A CA 1
ATOM 703 C C . PRO A 1 93 ? 23.110 -3.653 -14.186 1.00 96.56 93 PRO A C 1
ATOM 705 O O . PRO A 1 93 ? 22.324 -3.450 -13.255 1.00 96.56 93 PRO A O 1
ATOM 708 N N . ALA A 1 94 ? 23.884 -4.736 -14.214 1.00 95.00 94 ALA A N 1
ATOM 709 C CA . ALA A 1 94 ? 23.895 -5.764 -13.173 1.00 95.00 94 ALA A CA 1
ATOM 710 C C . ALA A 1 94 ? 24.272 -5.190 -11.797 1.00 95.00 94 ALA A C 1
ATOM 712 O O . ALA A 1 94 ? 23.706 -5.586 -10.775 1.00 95.00 94 ALA A O 1
ATOM 713 N N . GLY A 1 95 ? 25.174 -4.202 -11.764 1.00 95.19 95 GLY A N 1
ATOM 714 C CA . GLY A 1 95 ? 25.538 -3.484 -10.545 1.00 95.19 95 GLY A CA 1
ATOM 715 C C . GLY A 1 95 ? 24.363 -2.730 -9.911 1.00 95.19 95 GLY A C 1
ATOM 716 O O . GLY A 1 95 ? 24.235 -2.732 -8.685 1.00 95.19 95 GLY A O 1
ATOM 717 N N . PHE A 1 96 ? 23.476 -2.146 -10.729 1.00 95.75 96 PHE A N 1
ATOM 718 C CA . PHE A 1 96 ? 22.256 -1.487 -10.250 1.00 95.75 96 PHE A CA 1
ATOM 719 C C . PHE A 1 96 ? 21.320 -2.495 -9.581 1.00 95.75 96 PHE A C 1
ATOM 721 O O . PHE A 1 96 ? 20.947 -2.295 -8.427 1.00 95.75 96 PHE A O 1
ATOM 728 N N . VAL A 1 97 ? 20.993 -3.595 -10.272 1.00 95.31 97 VAL A N 1
ATOM 729 C CA . VAL A 1 97 ? 20.079 -4.632 -9.755 1.00 95.31 97 VAL A CA 1
ATOM 730 C C . VAL A 1 97 ? 20.602 -5.193 -8.439 1.00 95.31 97 VAL A C 1
ATOM 732 O O . VAL A 1 97 ? 19.880 -5.272 -7.452 1.00 95.31 97 VAL A O 1
ATOM 735 N N . ARG A 1 98 ? 21.903 -5.473 -8.378 1.00 94.62 98 ARG A N 1
ATOM 736 C CA . ARG A 1 98 ? 22.552 -5.976 -7.171 1.00 94.62 98 ARG A CA 1
ATOM 737 C C . ARG A 1 98 ? 22.410 -5.033 -5.970 1.00 94.62 98 ARG A C 1
ATOM 739 O O . ARG A 1 98 ? 22.172 -5.500 -4.858 1.00 94.62 98 ARG A O 1
ATOM 746 N N . LEU A 1 99 ? 22.596 -3.725 -6.159 1.00 95.25 99 LEU A N 1
ATOM 747 C CA . LEU A 1 99 ? 22.419 -2.753 -5.072 1.00 95.25 99 LEU A CA 1
ATOM 748 C C . LEU A 1 99 ? 20.945 -2.559 -4.710 1.00 95.25 99 LEU A C 1
ATOM 750 O O . LEU A 1 99 ? 20.629 -2.413 -3.531 1.00 95.25 99 LEU A O 1
ATOM 754 N N . HIS A 1 100 ? 20.058 -2.594 -5.700 1.00 95.69 100 HIS A N 1
ATOM 755 C CA . HIS A 1 100 ? 18.619 -2.548 -5.485 1.00 95.69 100 HIS A CA 1
ATOM 756 C C . HIS A 1 100 ? 18.143 -3.729 -4.619 1.00 95.69 100 HIS A C 1
ATOM 758 O O . HIS A 1 100 ? 17.461 -3.525 -3.617 1.00 95.69 100 HIS A O 1
ATOM 764 N N . ASP A 1 101 ? 18.574 -4.951 -4.927 1.00 94.50 101 ASP A N 1
ATOM 765 C CA . ASP A 1 101 ? 18.186 -6.157 -4.184 1.00 94.50 101 ASP A CA 1
ATOM 766 C C . ASP A 1 101 ? 18.792 -6.192 -2.772 1.00 94.50 101 ASP A C 1
ATOM 768 O O . ASP A 1 101 ? 18.148 -6.604 -1.803 1.00 94.50 101 ASP A O 1
ATOM 772 N N . ALA A 1 102 ? 20.020 -5.696 -2.620 1.00 96.00 102 ALA A N 1
ATOM 773 C CA . ALA A 1 102 ? 20.638 -5.493 -1.312 1.00 96.00 102 ALA A CA 1
ATOM 774 C C . ALA A 1 102 ? 19.831 -4.512 -0.445 1.00 96.00 102 ALA A C 1
ATOM 776 O O . ALA A 1 102 ? 19.576 -4.783 0.729 1.00 96.00 102 ALA A O 1
ATOM 777 N N . ALA A 1 103 ? 19.363 -3.406 -1.031 1.00 95.19 103 ALA A N 1
ATOM 778 C CA . ALA A 1 103 ? 18.486 -2.467 -0.339 1.00 95.19 103 ALA A CA 1
ATOM 779 C C . ALA A 1 103 ? 17.136 -3.107 0.025 1.00 95.19 103 ALA A C 1
ATOM 781 O O . ALA A 1 103 ? 16.677 -2.948 1.154 1.00 95.19 103 ALA A O 1
ATOM 782 N N . ALA A 1 104 ? 16.536 -3.881 -0.884 1.00 94.50 104 ALA A N 1
ATOM 783 C CA . ALA A 1 104 ? 15.265 -4.565 -0.646 1.00 94.50 104 ALA A CA 1
ATOM 784 C C . ALA A 1 104 ? 15.348 -5.612 0.480 1.00 94.50 104 ALA A C 1
ATOM 786 O O . ALA A 1 104 ? 14.402 -5.777 1.247 1.00 94.50 104 ALA A O 1
ATOM 787 N N . THR A 1 105 ? 16.480 -6.309 0.599 1.00 95.25 105 THR A N 1
ATOM 788 C CA . THR A 1 105 ? 16.707 -7.311 1.656 1.00 95.25 105 THR A CA 1
ATOM 789 C C . THR A 1 105 ? 17.249 -6.719 2.957 1.00 95.25 105 THR A C 1
ATOM 791 O O . THR A 1 105 ? 17.270 -7.413 3.973 1.00 95.25 105 THR A O 1
ATOM 794 N N . GLY A 1 106 ? 17.716 -5.467 2.942 1.00 95.56 106 GLY A N 1
ATOM 795 C CA . GLY A 1 106 ? 18.381 -4.826 4.077 1.00 95.56 106 GLY A CA 1
ATOM 796 C C . GLY A 1 106 ? 19.779 -5.377 4.383 1.00 95.56 106 GLY A C 1
ATOM 797 O O . GLY A 1 106 ? 20.322 -5.090 5.449 1.00 95.56 106 GLY A O 1
ATOM 798 N N . ASN A 1 107 ? 20.374 -6.156 3.473 1.00 96.19 107 ASN A N 1
ATOM 799 C CA . ASN A 1 107 ? 21.692 -6.762 3.651 1.00 96.19 107 ASN A CA 1
ATOM 800 C C . ASN A 1 107 ? 22.695 -6.190 2.641 1.00 96.19 107 ASN A C 1
ATOM 802 O O . ASN A 1 107 ? 22.354 -6.052 1.467 1.00 96.19 107 ASN A O 1
ATOM 806 N N . PRO A 1 108 ? 23.950 -5.901 3.036 1.00 94.12 108 PRO A N 1
ATOM 807 C CA . PRO A 1 108 ? 24.971 -5.457 2.094 1.00 94.12 108 PRO A CA 1
ATOM 808 C C . PRO A 1 108 ? 25.171 -6.468 0.962 1.00 94.12 108 PRO A C 1
ATOM 810 O O . PRO A 1 108 ? 25.258 -7.670 1.198 1.00 94.12 108 PRO A O 1
ATOM 813 N N . ALA A 1 109 ? 25.336 -5.969 -0.261 1.00 89.94 109 ALA A N 1
ATOM 814 C CA . ALA A 1 109 ? 25.376 -6.765 -1.487 1.00 89.94 109 ALA A CA 1
ATOM 815 C C . ALA A 1 109 ? 26.539 -7.790 -1.597 1.00 89.94 109 ALA A C 1
ATOM 817 O O . ALA A 1 109 ? 26.627 -8.528 -2.579 1.00 89.94 109 ALA A O 1
ATOM 818 N N . GLY A 1 110 ? 27.452 -7.834 -0.619 1.00 86.56 110 GLY A N 1
ATOM 819 C CA . GLY A 1 110 ? 28.599 -8.747 -0.578 1.00 86.56 110 GLY A CA 1
ATOM 820 C C . GLY A 1 110 ? 29.798 -8.285 -1.424 1.00 86.56 110 GLY A C 1
ATOM 821 O O . GLY A 1 110 ? 29.915 -7.091 -1.722 1.00 86.56 110 GLY A O 1
ATOM 822 N N . PRO A 1 111 ? 30.716 -9.191 -1.812 1.00 86.69 111 PRO A N 1
ATOM 823 C CA 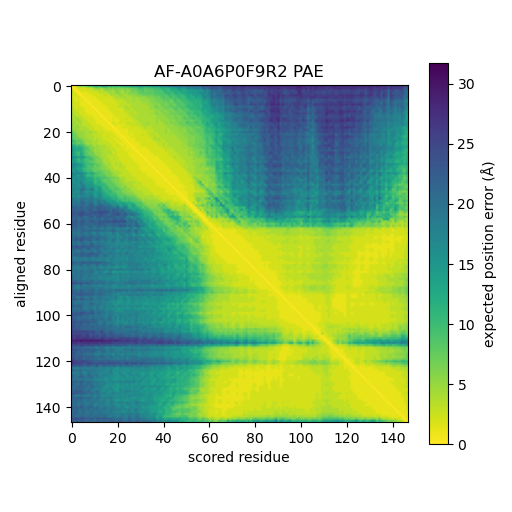. PRO A 1 111 ? 31.819 -8.884 -2.727 1.00 86.69 111 PRO A CA 1
ATOM 824 C C . PRO A 1 111 ? 31.331 -8.669 -4.176 1.00 86.69 111 PRO A C 1
ATOM 826 O O . PRO A 1 111 ? 30.212 -9.081 -4.506 1.00 86.69 111 PRO A O 1
ATOM 829 N N . PRO A 1 112 ? 32.133 -8.016 -5.044 1.00 82.62 112 PRO A N 1
ATOM 830 C CA . PRO A 1 112 ? 31.798 -7.831 -6.456 1.00 82.62 112 PRO A CA 1
ATOM 831 C C . PRO A 1 112 ? 31.489 -9.162 -7.152 1.00 82.62 112 PRO A C 1
ATOM 833 O O . PRO A 1 112 ? 32.184 -10.154 -6.938 1.00 82.62 112 PRO A O 1
ATOM 836 N N . ALA A 1 113 ? 30.460 -9.167 -7.998 1.00 80.38 113 ALA A N 1
ATOM 837 C CA . ALA A 1 113 ? 30.045 -10.329 -8.774 1.00 80.38 113 ALA A CA 1
ATOM 838 C C . ALA A 1 113 ? 30.030 -9.959 -10.263 1.00 80.38 113 ALA A C 1
ATOM 840 O O . ALA A 1 113 ? 29.057 -9.391 -10.750 1.00 80.38 113 ALA A O 1
ATOM 841 N N . GLY A 1 114 ? 31.121 -10.264 -10.970 1.00 88.81 114 GLY A N 1
ATOM 842 C CA . GLY A 1 114 ? 31.254 -9.974 -12.400 1.00 88.81 114 GLY A CA 1
ATOM 843 C C . GLY A 1 114 ? 31.413 -8.486 -12.730 1.00 88.81 114 GLY A C 1
ATOM 844 O O . GLY A 1 114 ? 31.787 -7.680 -11.877 1.00 88.81 114 GLY A O 1
ATOM 845 N N . ASP A 1 115 ? 31.167 -8.155 -13.997 1.00 93.94 115 ASP A N 1
ATOM 846 C CA . ASP A 1 115 ? 31.202 -6.789 -14.522 1.00 93.94 115 ASP A CA 1
ATOM 847 C C . ASP A 1 115 ? 29.934 -6.016 -14.093 1.00 93.94 115 ASP A C 1
ATOM 849 O O . ASP A 1 115 ? 28.829 -6.428 -14.460 1.00 93.94 115 ASP A O 1
ATOM 853 N N . PRO A 1 116 ? 30.049 -4.922 -13.311 1.00 93.19 116 PRO A N 1
ATOM 854 C CA . PRO A 1 116 ? 28.893 -4.151 -12.856 1.00 93.19 116 PRO A CA 1
ATOM 855 C C . PRO A 1 116 ? 28.151 -3.424 -13.986 1.00 93.19 116 PRO A C 1
ATOM 857 O O . PRO A 1 116 ? 26.962 -3.142 -13.816 1.00 93.19 116 PRO A O 1
ATOM 860 N N . ASP A 1 117 ? 28.820 -3.148 -15.109 1.00 94.50 117 ASP A N 1
ATOM 861 C CA . ASP A 1 117 ? 28.255 -2.421 -16.251 1.00 94.50 117 ASP A CA 1
ATOM 862 C C . ASP A 1 117 ? 27.574 -3.357 -17.265 1.00 94.50 117 ASP A C 1
ATOM 864 O O . ASP A 1 117 ? 26.861 -2.901 -18.164 1.00 94.50 117 ASP A O 1
ATOM 868 N N . ALA A 1 118 ? 27.736 -4.675 -17.107 1.00 94.94 118 ALA A N 1
ATOM 869 C CA . ALA A 1 118 ? 27.062 -5.657 -17.945 1.00 94.94 118 ALA A CA 1
ATOM 870 C C . ALA A 1 118 ? 25.530 -5.564 -17.788 1.00 94.94 118 ALA A C 1
ATOM 872 O O . ALA A 1 118 ? 25.032 -5.380 -16.674 1.00 94.94 118 ALA A O 1
ATOM 873 N N . PRO A 1 119 ? 24.750 -5.726 -18.873 1.00 93.94 119 PRO A N 1
ATOM 874 C CA . PRO A 1 119 ? 23.296 -5.669 -18.797 1.00 93.94 119 PRO A CA 1
ATOM 875 C C . PRO A 1 119 ? 22.732 -6.836 -17.976 1.00 93.94 119 PRO A C 1
ATOM 877 O O . PRO A 1 119 ? 23.079 -8.000 -18.190 1.00 93.94 119 PRO A O 1
ATOM 880 N N . ALA A 1 120 ? 21.806 -6.532 -17.070 1.00 93.56 120 ALA A N 1
ATOM 881 C CA . ALA A 1 120 ? 21.028 -7.520 -16.341 1.00 93.56 120 ALA A CA 1
ATOM 882 C C . ALA A 1 120 ? 19.990 -8.155 -17.277 1.00 93.56 120 ALA A C 1
ATOM 884 O O . ALA A 1 120 ? 19.003 -7.529 -17.672 1.00 93.56 120 ALA A O 1
ATOM 885 N N . ALA A 1 121 ? 20.220 -9.413 -17.654 1.00 88.06 121 ALA A N 1
ATOM 886 C CA . ALA A 1 121 ? 19.341 -10.124 -18.572 1.00 88.06 121 ALA A CA 1
ATOM 887 C C . ALA A 1 121 ? 17.910 -10.227 -18.015 1.00 88.06 121 ALA A C 1
ATOM 889 O O . ALA A 1 121 ? 17.698 -10.676 -16.891 1.00 88.06 121 ALA A O 1
ATOM 890 N N . GLY A 1 122 ? 16.925 -9.837 -18.827 1.00 86.81 122 GLY A N 1
ATOM 891 C CA . GLY A 1 122 ? 15.505 -9.952 -18.486 1.00 86.81 122 GLY A CA 1
ATOM 892 C C . GLY A 1 122 ? 14.956 -8.861 -17.563 1.00 86.81 122 GLY A C 1
ATOM 893 O O . GLY A 1 122 ? 13.767 -8.901 -17.259 1.00 86.81 122 GLY A O 1
ATOM 894 N N . ILE A 1 123 ? 15.768 -7.880 -17.151 1.00 95.50 123 ILE A N 1
ATOM 895 C CA . ILE A 1 123 ? 15.303 -6.736 -16.358 1.00 95.50 123 ILE A CA 1
ATOM 896 C C . ILE A 1 123 ? 15.133 -5.522 -17.269 1.00 95.50 123 ILE A C 1
ATOM 898 O O . ILE A 1 123 ? 16.102 -4.991 -17.809 1.00 95.50 123 ILE A O 1
ATOM 902 N N . THR A 1 124 ? 13.886 -5.087 -17.437 1.00 96.56 124 THR A N 1
ATOM 903 C CA . THR A 1 124 ? 13.532 -3.906 -18.230 1.00 96.56 124 THR A CA 1
ATOM 904 C C . THR A 1 124 ? 13.329 -2.677 -17.346 1.00 96.56 124 THR A C 1
ATOM 906 O O . THR A 1 124 ? 13.087 -2.783 -16.139 1.00 96.56 124 THR A O 1
ATOM 909 N N . LEU A 1 125 ? 13.381 -1.489 -17.952 1.00 97.19 125 LEU A N 1
ATOM 910 C CA . LEU A 1 125 ? 13.071 -0.235 -17.267 1.00 97.19 125 LEU A CA 1
ATOM 911 C C . LEU A 1 125 ? 11.625 -0.230 -16.739 1.00 97.19 125 LEU A C 1
ATOM 913 O O . LEU A 1 125 ? 11.378 0.183 -15.606 1.00 97.19 125 LEU A O 1
ATOM 917 N N . SER A 1 126 ? 10.680 -0.748 -17.526 1.00 97.50 126 SER A N 1
ATOM 918 C CA . SER A 1 126 ? 9.277 -0.929 -17.141 1.00 97.50 126 SER A CA 1
ATOM 919 C C . SER A 1 126 ? 9.105 -1.877 -15.950 1.00 97.50 126 SER A C 1
ATOM 921 O O . SER A 1 126 ? 8.302 -1.596 -15.061 1.00 97.50 126 SER A O 1
ATOM 923 N N . ALA A 1 127 ? 9.895 -2.953 -15.868 1.00 96.94 127 ALA A N 1
ATOM 924 C CA . ALA A 1 127 ? 9.874 -3.865 -14.725 1.00 96.94 127 ALA A CA 1
ATOM 925 C C . ALA A 1 127 ? 10.355 -3.177 -13.438 1.00 96.94 127 ALA A C 1
ATOM 927 O O . ALA A 1 127 ? 9.741 -3.345 -12.386 1.00 96.94 127 ALA A O 1
ATOM 928 N N . ILE A 1 128 ? 11.406 -2.352 -13.514 1.00 97.25 128 ILE A N 1
ATOM 929 C CA . ILE A 1 128 ? 11.873 -1.561 -12.363 1.00 97.25 128 ILE A CA 1
ATOM 930 C C . ILE A 1 128 ? 10.807 -0.561 -11.927 1.00 97.25 128 ILE A C 1
ATOM 932 O O . ILE A 1 128 ? 10.530 -0.454 -10.733 1.00 97.25 128 ILE A O 1
ATOM 936 N N . ALA A 1 129 ? 10.187 0.147 -12.875 1.00 97.88 129 ALA A N 1
ATOM 937 C CA . ALA A 1 129 ? 9.103 1.075 -12.568 1.00 97.88 129 ALA A CA 1
ATOM 938 C C . ALA A 1 129 ? 7.952 0.368 -11.832 1.00 97.88 129 ALA A C 1
ATOM 940 O O . ALA A 1 129 ? 7.413 0.926 -10.878 1.00 97.88 129 ALA A O 1
ATOM 941 N N . GLY A 1 130 ? 7.634 -0.874 -12.220 1.00 97.88 130 GLY A N 1
ATOM 942 C CA . GLY A 1 130 ? 6.641 -1.714 -11.544 1.00 97.88 130 GLY A CA 1
ATOM 943 C C . GLY A 1 130 ? 7.030 -2.010 -10.103 1.00 97.88 130 GLY A C 1
ATOM 944 O O . GLY A 1 130 ? 6.280 -1.700 -9.182 1.00 97.88 130 GLY A O 1
ATOM 945 N N . THR A 1 131 ? 8.248 -2.507 -9.896 1.00 97.19 131 THR A N 1
ATOM 946 C CA . THR A 1 131 ? 8.776 -2.804 -8.558 1.00 97.19 131 THR A CA 1
ATOM 947 C C . THR A 1 131 ? 8.782 -1.573 -7.644 1.00 97.19 131 THR A C 1
ATOM 949 O O . THR A 1 131 ? 8.410 -1.665 -6.474 1.00 97.19 131 THR A O 1
ATOM 952 N N . VAL A 1 132 ? 9.165 -0.401 -8.163 1.00 97.44 132 VAL A N 1
ATOM 953 C CA . VAL A 1 132 ? 9.169 0.857 -7.397 1.00 97.44 132 VAL A CA 1
ATOM 954 C C . VAL A 1 132 ? 7.745 1.309 -7.060 1.00 97.44 132 VAL A C 1
ATOM 956 O O . VAL A 1 132 ? 7.480 1.687 -5.917 1.00 97.44 132 VAL A O 1
ATOM 959 N N . ALA A 1 133 ? 6.814 1.238 -8.016 1.00 98.00 133 ALA A N 1
ATOM 960 C CA . ALA A 1 133 ? 5.411 1.580 -7.784 1.00 98.00 133 ALA A CA 1
ATOM 961 C C . ALA A 1 133 ? 4.766 0.672 -6.722 1.00 98.00 133 ALA A C 1
ATOM 963 O O . ALA A 1 133 ? 4.073 1.162 -5.822 1.00 98.00 133 ALA A O 1
ATOM 964 N N . ASP A 1 134 ? 5.046 -0.631 -6.767 1.00 97.31 134 ASP A N 1
ATOM 965 C CA . ASP A 1 134 ? 4.560 -1.603 -5.786 1.00 97.31 134 ASP A CA 1
ATOM 966 C C . ASP A 1 134 ? 5.148 -1.341 -4.388 1.00 97.31 134 ASP A C 1
ATOM 968 O O . ASP A 1 134 ? 4.436 -1.416 -3.374 1.00 97.31 134 ASP A O 1
ATOM 972 N N . ASN A 1 135 ? 6.430 -0.962 -4.316 1.00 97.25 135 ASN A N 1
ATOM 973 C CA . ASN A 1 135 ? 7.083 -0.589 -3.062 1.00 97.25 135 ASN A CA 1
ATOM 974 C C . ASN A 1 135 ? 6.430 0.650 -2.429 1.00 97.25 135 ASN A C 1
ATOM 976 O O . ASN A 1 135 ? 6.038 0.616 -1.261 1.00 97.25 135 ASN A O 1
ATOM 980 N N . TYR A 1 136 ? 6.235 1.721 -3.202 1.00 97.81 136 TYR A N 1
ATOM 981 C CA . TYR A 1 136 ? 5.594 2.940 -2.702 1.00 97.81 136 TYR A CA 1
ATOM 982 C C . TYR A 1 136 ? 4.136 2.714 -2.310 1.00 97.81 136 TYR A C 1
ATOM 984 O O . TYR A 1 136 ? 3.706 3.194 -1.260 1.00 97.81 136 TYR A O 1
ATOM 992 N N . THR A 1 137 ? 3.392 1.920 -3.081 1.00 97.94 137 THR A N 1
ATOM 993 C CA . THR A 1 13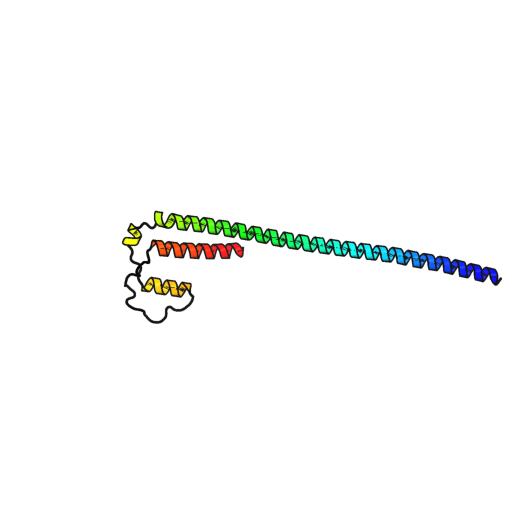7 ? 2.022 1.523 -2.727 1.00 97.94 137 THR A CA 1
ATOM 994 C C . THR A 1 137 ? 1.989 0.807 -1.375 1.00 97.94 137 THR A C 1
ATOM 996 O O . THR A 1 137 ? 1.145 1.111 -0.532 1.00 97.94 137 THR A O 1
ATOM 999 N N . SER A 1 138 ? 2.939 -0.095 -1.122 1.00 96.19 138 SER A N 1
ATOM 1000 C CA . SER A 1 138 ? 3.051 -0.816 0.155 1.00 96.19 138 SER A CA 1
ATOM 1001 C C . SER A 1 138 ? 3.386 0.115 1.329 1.00 96.19 138 SER A C 1
ATOM 1003 O O . SER A 1 138 ? 2.794 -0.005 2.408 1.00 96.19 138 SER A O 1
ATOM 1005 N N . CYS A 1 139 ? 4.276 1.087 1.116 1.00 95.88 139 CYS A N 1
ATOM 1006 C CA . CYS A 1 139 ? 4.606 2.114 2.107 1.00 95.88 139 CYS A CA 1
ATOM 1007 C C . CYS A 1 139 ? 3.395 2.997 2.438 1.00 95.88 139 CYS A C 1
ATOM 1009 O O . CYS A 1 139 ? 3.069 3.186 3.611 1.00 95.88 139 CYS A O 1
ATOM 1011 N N . HIS A 1 140 ? 2.678 3.487 1.423 1.00 96.81 140 HIS A N 1
ATOM 1012 C CA . HIS A 1 140 ? 1.465 4.280 1.625 1.00 96.81 140 HIS A CA 1
ATOM 1013 C C . HIS A 1 140 ? 0.347 3.473 2.291 1.00 96.81 140 HIS A C 1
ATOM 1015 O O . HIS A 1 140 ? -0.359 4.009 3.141 1.00 96.81 140 HIS A O 1
ATOM 1021 N N . ALA A 1 141 ? 0.207 2.185 1.963 1.00 94.25 141 ALA A N 1
ATOM 1022 C CA . ALA A 1 141 ? -0.775 1.314 2.598 1.00 94.25 141 ALA A CA 1
ATOM 1023 C C . ALA A 1 141 ? -0.465 1.135 4.090 1.00 94.25 141 ALA A C 1
ATOM 1025 O O . ALA A 1 141 ? -1.359 1.271 4.921 1.00 94.25 141 ALA A O 1
ATOM 1026 N N . THR A 1 142 ? 0.804 0.908 4.439 1.00 93.56 142 THR A N 1
ATOM 1027 C CA . THR A 1 142 ? 1.247 0.832 5.840 1.00 93.56 142 THR A CA 1
ATOM 1028 C C . THR A 1 142 ? 0.991 2.151 6.573 1.00 93.56 142 THR A C 1
ATOM 1030 O O . THR A 1 142 ? 0.428 2.155 7.663 1.00 93.56 142 THR A O 1
ATOM 1033 N N . ALA A 1 143 ? 1.323 3.291 5.961 1.00 92.19 143 ALA A N 1
ATOM 1034 C CA . ALA A 1 143 ? 1.046 4.602 6.547 1.00 92.19 143 ALA A CA 1
ATOM 1035 C C . ALA A 1 143 ? -0.463 4.848 6.748 1.00 92.19 143 ALA A C 1
ATOM 1037 O O . ALA A 1 143 ? -0.866 5.407 7.764 1.00 92.19 143 ALA A O 1
ATOM 1038 N N . ALA A 1 144 ? -1.306 4.388 5.819 1.00 90.06 144 ALA A N 1
ATOM 1039 C CA . ALA A 1 144 ? -2.760 4.492 5.913 1.00 90.06 144 ALA A CA 1
ATOM 1040 C C . ALA A 1 144 ? -3.376 3.585 6.994 1.00 90.06 144 ALA A C 1
ATOM 1042 O O . ALA A 1 144 ? -4.470 3.884 7.475 1.00 90.06 144 ALA A O 1
ATOM 1043 N N . GLN A 1 145 ? -2.702 2.499 7.388 1.00 84.44 145 GLN A N 1
ATOM 1044 C CA . GLN A 1 145 ? -3.113 1.667 8.528 1.00 84.44 145 GLN A CA 1
ATOM 1045 C C . GLN A 1 145 ? -2.840 2.346 9.871 1.00 84.44 145 GLN A C 1
ATOM 1047 O O . GLN A 1 145 ? -3.584 2.124 10.821 1.00 84.44 145 GLN A O 1
ATOM 1052 N N . LEU A 1 146 ? -1.773 3.144 9.947 1.00 83.88 146 LEU A N 1
ATOM 1053 C CA . LEU A 1 146 ? -1.284 3.754 11.186 1.00 83.88 146 LEU A CA 1
ATOM 1054 C C . LEU A 1 146 ? -1.830 5.169 11.446 1.00 83.88 146 LEU A C 1
ATOM 1056 O O . LEU A 1 146 ? -1.511 5.747 12.485 1.00 83.88 146 LEU A O 1
ATOM 1060 N N . SER A 1 147 ? -2.603 5.733 10.513 1.00 74.94 147 SER A N 1
ATOM 1061 C CA . SER A 1 147 ? -3.241 7.054 10.628 1.00 74.94 147 SER A CA 1
ATOM 1062 C C . SER A 1 147 ? -4.605 7.034 11.311 1.00 74.94 147 SER A C 1
ATOM 1064 O O . SER A 1 147 ? -4.957 8.079 11.893 1.00 74.94 147 SER A O 1
#

Foldseek 3Di:
DVVVVVVVVVVVVVVVVVVVVVVVVVVVVVVVVVVVVVVVVVVVVVVVVVVVVVVLVVQLVVLLVVLVVVLVVQLVCLCVVCPVVNQVVDFDFPLNVLVVVCVVVVHPSDDDDPDRRDGDPPDTPSNVSNVVSVVVSVVSSVVSNVD

Radius of gyration: 39.36 Å; Cα contacts (8 Å, |Δi|>4): 78; chains: 1; bounding box: 82×20×113 Å

Secondary structure (DSSP, 8-state):
-HHHHHHHHHHHHHHHHHHHHHHHHHHHHHHHHHHHHHHHHHHHHHHHHHHHHHHHHHHHHHHHHHHHHHHHHHHHHHHHHS-HHHHHH-PPBHHHHHHHHHHHHTS---S--S-TTSB-TT--HHHHHHHHHHHHHHHHHHHHHH-

Sequence (147 aa):
MVTRLIILLALIAVLVGGCVWQEQRVSAAQQDRDAALQAKRQAEAERDSARGSTTVVTQYVDRVQIVREAGATITREIPIYVTQKADAACAIPAGFVRLHDAAATGNPAGPPAGDPDAPAAGITLSAIAGTVADNYTSCHATAAQLS

Mean predicted aligned error: 10.73 Å

Organism: Xanthomonas perforans (NCBI:txid442694)

pLDDT: mean 91.39, std 7.52, range [67.62, 98.19]

Solvent-accessible surface area (backbone atoms only — not comparable to full-atom values): 7958 Å² total; per-residue (Å²): 114,69,69,62,52,52,53,51,53,52,51,48,51,52,53,52,51,50,50,53,52,50,49,52,53,52,51,50,54,49,51,54,50,51,52,51,52,48,54,48,50,49,52,49,51,53,50,52,50,52,50,50,53,50,51,55,50,53,54,31,50,54,48,27,48,54,36,49,54,53,34,55,50,52,57,66,44,37,63,74,77,40,30,72,69,53,30,74,72,39,79,39,31,35,43,55,54,46,52,50,52,16,60,76,70,74,42,82,68,71,74,91,76,80,63,45,78,43,67,35,84,94,51,40,53,46,56,51,54,42,56,51,47,54,50,52,29,52,51,51,26,53,52,37,61,75,109